Protein AF-A0A958SDC4-F1 (afdb_monomer)

Nearest PDB structures (foldseek):
  2tbv-assembly1_C  TM=3.955E-01  e=7.594E+00  Tomato bushy stunt virus
  1fft-assembly2_G  TM=2.704E-01  e=8.067E+00  Escherichia coli
  5cay-assembly1_G  TM=2.371E-01  e=8.570E+00  Human immunodeficiency virus type 2 (ISOLATE ST)

Secondary structure (DSSP, 8-state):
----TTSSHHHHHHHHHHHHHHHHHHHH--B-S---SSS----B---EEEE-SS-EEEE-SSS--EEES-BSS-TTTTT-TT--GGGTS--SSEE-S--EEESSPPSSSB--EEPPTTEEEEE-TT-EEEEEE--

Structure (mmCIF, N/CA/C/O backbone):
data_AF-A0A958SDC4-F1
#
_entry.id   AF-A0A958SDC4-F1
#
loop_
_atom_site.group_PDB
_atom_site.id
_atom_site.type_symbol
_atom_site.label_atom_id
_atom_site.label_alt_id
_atom_site.label_comp_id
_atom_site.label_asym_id
_atom_site.label_entity_id
_atom_site.label_seq_id
_atom_site.pdbx_PDB_ins_code
_atom_site.Cartn_x
_atom_site.Cartn_y
_atom_site.Cartn_z
_atom_site.occupancy
_atom_site.B_iso_or_equiv
_atom_site.auth_seq_id
_atom_site.auth_comp_id
_atom_site.auth_asym_id
_atom_site.auth_atom_id
_atom_site.pdbx_PDB_model_num
ATOM 1 N N . LYS A 1 1 ? -4.886 -30.536 9.740 1.00 38.06 1 LYS A N 1
ATOM 2 C CA . LYS A 1 1 ? -3.651 -29.802 9.376 1.00 38.06 1 LYS A CA 1
ATOM 3 C C . LYS A 1 1 ? -4.041 -28.722 8.372 1.00 38.06 1 LYS A C 1
ATOM 5 O O . LYS A 1 1 ? -4.121 -29.057 7.210 1.00 38.06 1 LYS A O 1
ATOM 10 N N . ASN A 1 2 ? -4.411 -27.522 8.820 1.00 42.19 2 ASN A N 1
ATOM 11 C CA . ASN A 1 2 ? -4.687 -26.347 7.972 1.00 42.19 2 ASN A CA 1
ATOM 12 C C . ASN A 1 2 ? -4.707 -25.118 8.891 1.00 42.19 2 ASN A C 1
ATOM 14 O O . ASN A 1 2 ? -5.763 -24.599 9.224 1.00 42.19 2 ASN A O 1
ATOM 18 N N . PHE A 1 3 ? -3.536 -24.749 9.409 1.00 36.56 3 PHE A N 1
ATOM 19 C CA . PHE A 1 3 ? -3.386 -23.659 10.383 1.00 36.56 3 PHE A CA 1
ATOM 20 C C . PHE A 1 3 ? -2.399 -22.574 9.909 1.00 36.56 3 PHE A C 1
ATOM 22 O O . PHE A 1 3 ? -1.977 -21.758 10.716 1.00 36.56 3 PHE A O 1
ATOM 29 N N . LEU A 1 4 ? -2.023 -22.559 8.620 1.00 41.22 4 LEU A N 1
ATOM 30 C CA . LEU A 1 4 ? -0.975 -21.667 8.087 1.00 41.22 4 LEU A CA 1
ATOM 31 C C . LEU A 1 4 ? -1.433 -20.677 6.997 1.00 41.22 4 LEU A C 1
ATOM 33 O O . LEU A 1 4 ? -0.676 -19.786 6.651 1.00 41.22 4 LEU A O 1
ATOM 37 N N . ILE A 1 5 ? -2.679 -20.739 6.515 1.00 47.44 5 ILE A N 1
ATOM 38 C CA . ILE A 1 5 ? -3.124 -19.927 5.357 1.00 47.44 5 ILE A CA 1
ATOM 39 C C . ILE A 1 5 ? -3.324 -18.430 5.698 1.00 47.44 5 ILE A C 1
ATOM 41 O O . ILE A 1 5 ? -3.417 -17.595 4.806 1.00 47.44 5 ILE A O 1
ATOM 45 N N . LEU A 1 6 ? -3.358 -18.049 6.978 1.00 46.06 6 LEU A N 1
ATOM 46 C CA . LEU A 1 6 ? -3.732 -16.684 7.382 1.00 46.06 6 LEU A CA 1
ATOM 47 C C . LEU A 1 6 ? -2.569 -15.677 7.419 1.00 46.06 6 LEU A C 1
ATOM 49 O O . LEU A 1 6 ? -2.826 -14.482 7.434 1.00 46.06 6 LEU A O 1
ATOM 53 N N . TYR A 1 7 ? -1.311 -16.129 7.401 1.00 48.00 7 TYR A N 1
ATOM 54 C CA . TYR A 1 7 ? -0.135 -15.240 7.413 1.00 48.00 7 TYR A CA 1
ATOM 55 C C . TYR A 1 7 ? 0.522 -15.060 6.033 1.00 48.00 7 TYR A C 1
ATOM 57 O O . TYR A 1 7 ? 1.470 -14.293 5.906 1.00 48.00 7 TYR A O 1
ATOM 65 N N . GLU A 1 8 ? 0.033 -15.746 4.995 1.00 56.28 8 GLU A N 1
ATOM 66 C CA . GLU A 1 8 ? 0.765 -15.889 3.727 1.00 56.28 8 GLU A CA 1
ATOM 67 C C . GLU A 1 8 ? 0.236 -15.015 2.575 1.00 56.28 8 GLU A C 1
ATOM 69 O O . GLU A 1 8 ? 0.924 -14.867 1.571 1.00 56.28 8 GLU A O 1
ATOM 74 N N . ASN A 1 9 ? -0.946 -14.393 2.678 1.00 76.44 9 ASN A N 1
ATOM 75 C CA . ASN A 1 9 ? -1.578 -13.778 1.499 1.00 76.44 9 ASN A CA 1
ATOM 76 C C . ASN A 1 9 ? -0.868 -12.494 1.022 1.00 76.44 9 ASN A C 1
ATOM 78 O O . ASN A 1 9 ? -0.627 -12.343 -0.173 1.00 76.44 9 ASN A O 1
ATOM 82 N N . PHE A 1 10 ? -0.481 -11.587 1.931 1.00 86.06 10 PHE A N 1
ATOM 83 C CA . PHE A 1 10 ? 0.216 -10.355 1.534 1.00 86.06 10 PHE A CA 1
ATOM 84 C C . PHE A 1 10 ? 1.612 -10.635 0.966 1.00 86.06 10 PHE A C 1
ATOM 86 O O . PHE A 1 10 ? 1.909 -10.171 -0.127 1.00 86.06 10 PHE A O 1
ATOM 93 N N . GLU A 1 11 ? 2.448 -11.411 1.661 1.00 89.00 11 GLU A N 1
ATOM 94 C CA . GLU A 1 11 ? 3.824 -11.671 1.211 1.00 89.00 11 GLU A CA 1
ATOM 95 C C . GLU A 1 11 ? 3.868 -12.451 -0.106 1.00 89.00 11 GLU A C 1
ATOM 97 O O . GLU A 1 11 ? 4.644 -12.108 -0.996 1.00 89.00 11 GLU A O 1
ATOM 102 N N . VAL A 1 12 ? 3.000 -13.454 -0.282 1.00 89.81 12 VAL A N 1
ATOM 103 C CA . VAL A 1 12 ? 2.906 -14.185 -1.555 1.00 89.81 12 VAL A CA 1
ATOM 104 C C . VAL A 1 12 ? 2.455 -13.252 -2.676 1.00 89.81 12 VAL A C 1
ATOM 106 O O . VAL A 1 12 ? 3.075 -13.236 -3.738 1.00 89.81 12 VAL A O 1
ATOM 109 N N . LEU A 1 13 ? 1.412 -12.445 -2.446 1.00 90.69 13 LEU A N 1
ATOM 110 C CA . LEU A 1 13 ? 0.924 -11.495 -3.443 1.00 90.69 13 LEU A CA 1
ATOM 111 C C . LEU A 1 13 ? 1.991 -10.450 -3.793 1.00 90.69 13 LEU A C 1
ATOM 113 O O . LEU A 1 13 ? 2.205 -10.177 -4.970 1.00 90.69 13 LEU A O 1
ATOM 117 N N . LYS A 1 14 ? 2.687 -9.908 -2.788 1.00 93.56 14 LYS A N 1
ATOM 118 C CA . LYS A 1 14 ? 3.806 -8.977 -2.961 1.00 93.56 14 LYS A CA 1
ATOM 119 C C . LYS A 1 14 ? 4.883 -9.597 -3.844 1.00 93.56 14 LYS A C 1
ATOM 121 O O . LYS A 1 14 ? 5.276 -8.968 -4.813 1.00 93.56 14 LYS A O 1
ATOM 126 N N . ASN A 1 15 ? 5.317 -10.825 -3.556 1.00 94.31 15 ASN A N 1
ATOM 127 C CA . ASN A 1 15 ? 6.377 -11.485 -4.321 1.00 94.31 15 ASN A CA 1
ATOM 128 C C . ASN A 1 15 ? 5.986 -11.681 -5.792 1.00 94.31 15 ASN A C 1
ATOM 130 O O . ASN A 1 15 ? 6.755 -11.318 -6.675 1.00 94.31 15 ASN A O 1
ATOM 134 N N . VAL A 1 16 ? 4.767 -12.160 -6.060 1.00 94.56 16 VAL A N 1
ATOM 135 C CA . VAL A 1 16 ? 4.264 -12.330 -7.436 1.00 94.56 16 VAL A CA 1
ATOM 136 C C . VAL A 1 16 ? 4.181 -10.990 -8.172 1.00 94.56 16 VAL A C 1
ATOM 138 O O . VAL A 1 16 ? 4.523 -10.895 -9.352 1.00 94.56 16 VAL A O 1
ATOM 141 N N . ILE A 1 17 ? 3.737 -9.937 -7.482 1.00 96.12 17 ILE A N 1
ATOM 142 C CA . ILE A 1 17 ? 3.685 -8.587 -8.045 1.00 96.12 17 ILE A CA 1
ATOM 143 C C . ILE A 1 17 ? 5.095 -8.062 -8.329 1.00 96.12 17 ILE A C 1
ATOM 145 O O . ILE A 1 17 ? 5.320 -7.539 -9.414 1.00 96.12 17 ILE A O 1
ATOM 149 N N . THR A 1 18 ? 6.042 -8.220 -7.404 1.00 97.31 18 THR A N 1
ATOM 150 C CA . THR A 1 18 ? 7.444 -7.822 -7.588 1.00 97.31 18 THR A CA 1
ATOM 151 C C . THR A 1 18 ? 8.062 -8.519 -8.800 1.00 97.31 18 THR A C 1
ATOM 153 O O . THR A 1 18 ? 8.628 -7.847 -9.659 1.00 97.31 18 THR A O 1
ATOM 156 N N . GLU A 1 19 ? 7.891 -9.838 -8.927 1.00 97.50 19 GLU A N 1
ATOM 157 C CA . GLU A 1 19 ? 8.347 -10.602 -10.097 1.00 97.50 19 GLU A CA 1
ATOM 158 C C . GLU A 1 19 ? 7.738 -10.051 -11.395 1.00 97.50 19 GLU A C 1
ATOM 160 O O . GLU A 1 19 ? 8.458 -9.775 -12.354 1.00 97.50 19 GLU A O 1
ATOM 165 N N . SER A 1 20 ? 6.428 -9.789 -11.396 1.00 97.69 20 SER A N 1
ATOM 166 C CA . SER A 1 20 ? 5.723 -9.230 -12.557 1.00 97.69 20 SER A CA 1
ATOM 167 C C . SER A 1 20 ? 6.212 -7.823 -12.918 1.00 97.69 20 SER A C 1
ATOM 169 O O . SER A 1 20 ? 6.351 -7.498 -14.095 1.00 97.69 20 SER A O 1
ATOM 171 N N . ILE A 1 21 ? 6.490 -6.973 -11.924 1.00 97.69 21 ILE A N 1
ATOM 172 C CA . ILE A 1 21 ? 7.043 -5.632 -12.148 1.00 97.69 21 ILE A CA 1
ATOM 173 C C . ILE A 1 21 ? 8.431 -5.740 -12.782 1.00 97.69 21 ILE A C 1
ATOM 175 O O . ILE A 1 21 ? 8.691 -5.043 -13.758 1.00 97.69 21 ILE A O 1
ATOM 179 N N . HIS A 1 22 ? 9.299 -6.629 -12.291 1.00 97.50 22 HIS A N 1
ATOM 180 C CA . HIS A 1 22 ? 10.618 -6.846 -12.887 1.00 97.50 22 HIS A CA 1
ATOM 181 C C . HIS A 1 22 ? 10.528 -7.346 -14.333 1.00 97.50 22 HIS A C 1
ATOM 183 O O . HIS A 1 22 ? 11.273 -6.876 -15.192 1.00 97.50 22 HIS A O 1
ATOM 189 N N . GLU A 1 23 ? 9.597 -8.251 -14.641 1.00 98.25 23 GLU A N 1
ATOM 190 C CA . GLU A 1 23 ? 9.344 -8.677 -16.021 1.00 98.25 23 GLU A CA 1
ATOM 191 C C . GLU A 1 23 ? 8.886 -7.517 -16.911 1.00 98.25 23 GLU A C 1
ATOM 193 O O . GLU A 1 23 ? 9.385 -7.364 -18.026 1.00 98.25 23 GLU A O 1
ATOM 198 N N . ILE A 1 24 ? 7.984 -6.667 -16.415 1.00 97.69 24 ILE A N 1
ATOM 199 C CA . ILE A 1 24 ? 7.524 -5.482 -17.144 1.00 97.69 24 ILE A CA 1
ATOM 200 C C . ILE A 1 24 ? 8.685 -4.507 -17.374 1.00 97.69 24 ILE A C 1
ATOM 202 O O . ILE A 1 24 ? 8.880 -4.078 -18.510 1.00 97.69 24 ILE A O 1
ATOM 206 N N . ILE A 1 25 ? 9.485 -4.203 -16.346 1.00 96.31 25 ILE A N 1
ATOM 207 C CA . ILE A 1 25 ? 10.6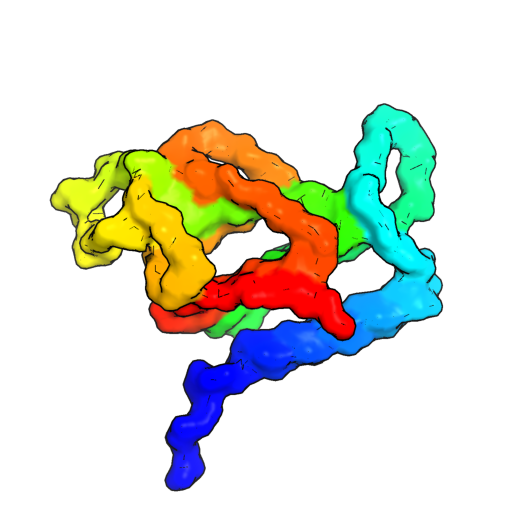68 -3.327 -16.438 1.00 96.31 25 ILE A CA 1
ATOM 208 C C . ILE A 1 25 ? 11.663 -3.862 -17.473 1.00 96.31 25 ILE A C 1
ATOM 210 O O . ILE A 1 25 ? 12.171 -3.099 -18.290 1.00 96.31 25 ILE A O 1
ATOM 214 N N . ASN A 1 26 ? 11.882 -5.177 -17.528 1.00 97.38 26 ASN A N 1
ATOM 215 C CA . ASN A 1 26 ? 12.744 -5.788 -18.544 1.00 97.38 26 ASN A CA 1
A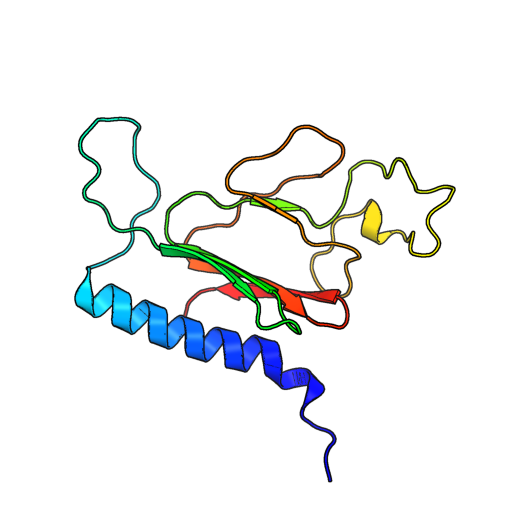TOM 216 C C . ASN A 1 26 ? 12.240 -5.572 -19.984 1.00 97.38 26 ASN A C 1
ATOM 218 O O . ASN A 1 26 ? 13.034 -5.628 -20.923 1.00 97.38 26 ASN A O 1
ATOM 222 N N . ILE A 1 27 ? 10.936 -5.345 -20.173 1.00 97.50 27 ILE A N 1
ATOM 223 C CA . ILE A 1 27 ? 10.320 -5.106 -21.485 1.00 97.50 27 ILE A CA 1
ATOM 224 C C . ILE A 1 27 ? 10.301 -3.613 -21.824 1.00 97.50 27 ILE A C 1
ATOM 226 O O . ILE A 1 27 ? 10.616 -3.244 -22.957 1.00 97.50 27 ILE A O 1
ATOM 230 N N . ILE A 1 28 ? 9.895 -2.764 -20.876 1.00 94.75 28 ILE A N 1
ATOM 231 C CA . ILE A 1 28 ? 9.617 -1.341 -21.135 1.00 94.75 28 ILE A CA 1
ATOM 232 C C . ILE A 1 28 ? 10.785 -0.416 -20.767 1.00 94.75 28 ILE A C 1
ATOM 234 O O . ILE A 1 28 ? 10.837 0.714 -21.247 1.00 94.75 28 ILE A O 1
ATOM 238 N N . GLY A 1 29 ? 11.741 -0.894 -19.970 1.00 94.19 29 GLY A N 1
ATOM 239 C CA . GLY A 1 29 ? 12.808 -0.103 -19.359 1.00 94.19 29 GLY A CA 1
ATOM 240 C C . GLY A 1 29 ? 12.484 0.324 -17.924 1.00 94.19 29 GLY A C 1
ATOM 241 O O . GLY A 1 29 ? 11.399 0.063 -17.404 1.00 94.19 29 GLY A O 1
ATOM 242 N N . GLU A 1 30 ? 13.449 0.987 -17.285 1.00 93.88 30 GLU A N 1
ATOM 243 C CA . GLU A 1 30 ? 13.339 1.469 -15.901 1.00 93.88 30 GLU A CA 1
ATOM 244 C C . GLU A 1 30 ? 12.153 2.419 -15.704 1.00 93.88 30 GLU A C 1
ATOM 246 O O . GLU A 1 30 ? 11.768 3.156 -16.618 1.00 93.88 30 GLU A O 1
ATOM 251 N N . LEU A 1 31 ? 11.593 2.396 -14.492 1.00 93.19 31 LEU A N 1
ATOM 252 C CA . LEU A 1 31 ? 10.567 3.342 -14.059 1.00 93.19 31 LEU A CA 1
ATOM 253 C C . LEU A 1 31 ? 11.220 4.650 -13.599 1.00 93.19 31 LEU A C 1
ATOM 255 O O . LEU A 1 31 ? 12.321 4.634 -13.048 1.00 93.19 31 LEU A O 1
ATOM 259 N N . SER A 1 32 ? 10.497 5.759 -13.728 1.00 91.06 32 SER A N 1
ATOM 260 C CA . SER A 1 32 ? 10.974 7.090 -13.328 1.00 91.06 32 SER A CA 1
ATOM 261 C C . SER A 1 32 ? 10.033 7.759 -12.331 1.00 91.06 32 SER A C 1
ATOM 263 O O . SER A 1 32 ? 8.845 7.453 -12.280 1.00 91.06 32 SER A O 1
ATOM 265 N N . GLU A 1 33 ? 10.547 8.688 -11.522 1.00 86.00 33 GLU A N 1
ATOM 266 C CA . GLU A 1 33 ? 9.736 9.424 -10.545 1.00 86.00 33 GLU A CA 1
ATOM 267 C C . GLU A 1 33 ? 9.160 10.702 -11.162 1.00 86.00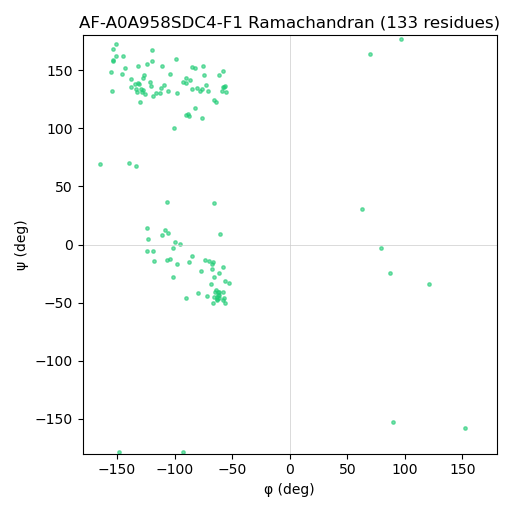 33 GLU A C 1
ATOM 269 O O . GLU A 1 33 ? 9.882 11.665 -11.423 1.00 86.00 33 GLU A O 1
ATOM 274 N N . GLY A 1 34 ? 7.840 10.721 -11.352 1.00 73.31 34 GLY A N 1
ATOM 275 C CA . GLY A 1 34 ? 7.099 11.883 -11.825 1.00 73.31 34 GLY A CA 1
ATOM 276 C C . GLY A 1 34 ? 7.361 12.253 -13.285 1.00 73.31 34 GLY A C 1
ATOM 277 O O . GLY A 1 34 ? 8.329 11.827 -13.914 1.00 73.31 34 GLY A O 1
ATOM 278 N N . CYS A 1 35 ? 6.465 13.075 -13.828 1.00 64.69 35 CYS A N 1
ATOM 279 C CA . CYS A 1 35 ? 6.680 13.767 -15.088 1.00 64.69 35 CYS A CA 1
ATOM 280 C C . CYS A 1 35 ? 6.479 15.266 -14.882 1.00 64.69 35 CYS A C 1
ATOM 282 O O . CYS A 1 35 ? 5.440 15.644 -14.334 1.00 64.69 35 CYS A O 1
ATOM 284 N N . PRO A 1 36 ? 7.405 16.141 -15.304 1.00 58.22 36 PRO A N 1
ATOM 285 C CA . PRO A 1 36 ? 7.073 17.553 -15.423 1.00 58.22 36 PRO A CA 1
ATOM 286 C C . PRO A 1 36 ? 5.932 17.719 -16.447 1.00 58.22 36 PRO A C 1
ATOM 288 O O . PRO A 1 36 ? 5.879 16.973 -17.420 1.00 58.22 36 PRO A O 1
ATOM 291 N N . GLU A 1 37 ? 5.026 18.684 -16.241 1.00 58.22 37 GLU A N 1
ATOM 292 C CA . GLU A 1 37 ? 3.875 19.004 -17.122 1.00 58.22 37 GLU A CA 1
ATOM 293 C C . GLU A 1 37 ? 4.289 19.550 -18.513 1.00 58.22 37 GLU A C 1
ATOM 295 O O . GLU A 1 37 ? 3.668 20.454 -19.067 1.00 58.22 37 GLU A O 1
ATOM 300 N N . ILE A 1 38 ? 5.388 19.058 -19.076 1.00 58.66 38 ILE A N 1
ATOM 301 C CA . ILE A 1 38 ? 5.940 19.472 -20.359 1.00 58.66 38 ILE A CA 1
ATOM 302 C C . ILE A 1 38 ? 5.622 18.354 -21.357 1.00 58.66 38 ILE A C 1
ATOM 304 O O . ILE A 1 38 ? 5.818 17.178 -21.063 1.00 58.66 38 ILE A O 1
ATOM 308 N N . GLU A 1 39 ? 5.107 18.734 -22.526 1.00 56.25 39 GLU A N 1
ATOM 309 C CA . GLU A 1 39 ? 4.310 17.928 -23.473 1.00 56.25 39 GLU A CA 1
ATOM 310 C C . GLU A 1 39 ? 4.960 16.662 -24.084 1.00 56.25 39 GLU A C 1
ATOM 312 O O . GLU A 1 39 ? 4.364 16.031 -24.952 1.00 56.25 39 GLU A O 1
ATOM 317 N N . GLU A 1 40 ? 6.127 16.210 -23.623 1.00 59.62 40 GLU A N 1
ATOM 318 C CA . GLU A 1 40 ? 6.758 14.972 -24.098 1.00 59.62 40 GLU A CA 1
ATOM 319 C C . GLU A 1 40 ? 7.268 14.102 -22.948 1.00 59.62 40 GLU A C 1
ATOM 321 O O . GLU A 1 40 ? 8.468 13.881 -22.779 1.00 59.62 40 GLU A O 1
ATOM 326 N N . CYS A 1 41 ? 6.341 13.557 -22.165 1.00 64.44 41 CYS A N 1
ATOM 327 C CA . CYS A 1 41 ? 6.687 12.513 -21.216 1.00 64.44 41 CYS A CA 1
ATOM 328 C C . CYS A 1 41 ? 6.898 11.172 -21.926 1.00 64.44 41 CYS A C 1
ATOM 330 O O . CYS A 1 41 ? 5.938 10.567 -22.403 1.00 64.44 41 CYS A O 1
ATOM 332 N N . ARG A 1 42 ? 8.149 10.706 -22.009 1.00 76.25 42 ARG A N 1
ATOM 333 C CA . ARG A 1 42 ? 8.508 9.381 -22.564 1.00 76.25 42 ARG A CA 1
ATOM 334 C C . ARG A 1 42 ? 9.026 8.402 -21.512 1.00 76.25 42 ARG A C 1
ATOM 336 O O . ARG A 1 42 ? 9.543 7.347 -21.858 1.00 76.25 42 ARG A O 1
ATOM 343 N N . GLU A 1 43 ? 8.927 8.792 -20.254 1.00 88.06 43 GLU A N 1
ATOM 344 C CA . GLU A 1 43 ? 9.333 7.997 -19.106 1.00 88.06 43 GLU A CA 1
ATOM 345 C C . GLU A 1 43 ? 8.313 6.883 -18.826 1.00 88.06 43 GLU A C 1
ATOM 347 O O . GLU A 1 43 ? 7.126 7.015 -19.143 1.00 88.06 43 GLU A O 1
ATOM 352 N N . ASN A 1 44 ? 8.767 5.792 -18.208 1.00 92.50 44 ASN A N 1
ATOM 353 C CA . ASN A 1 44 ? 7.891 4.690 -17.825 1.00 92.50 44 ASN A CA 1
ATOM 354 C C . ASN A 1 44 ? 7.378 4.863 -16.398 1.00 92.50 44 ASN A C 1
ATOM 356 O O . ASN A 1 44 ? 8.128 5.204 -15.482 1.00 92.50 44 ASN A O 1
ATOM 360 N N . TYR A 1 45 ? 6.106 4.529 -16.203 1.00 92.88 45 TYR A N 1
ATOM 361 C CA . TYR A 1 45 ? 5.461 4.552 -14.899 1.00 92.88 45 TYR A CA 1
ATOM 362 C C . TYR A 1 45 ? 4.586 3.322 -14.721 1.00 92.88 45 TYR A C 1
ATOM 364 O O . TYR A 1 45 ? 3.893 2.898 -15.647 1.00 92.88 45 TYR A O 1
ATOM 372 N N . LEU A 1 46 ? 4.568 2.792 -13.503 1.00 95.62 46 LEU A N 1
ATOM 373 C CA . LEU A 1 46 ? 3.720 1.666 -13.136 1.00 95.62 46 LEU A CA 1
ATOM 374 C C . LEU A 1 46 ? 3.138 1.870 -11.738 1.00 95.62 46 LEU A C 1
ATOM 376 O O . LEU A 1 46 ? 3.510 1.199 -10.787 1.00 95.62 46 LEU A O 1
ATOM 380 N N . THR A 1 47 ? 2.216 2.817 -11.599 1.00 96.44 47 THR A N 1
ATOM 381 C CA . THR A 1 47 ? 1.446 3.005 -10.361 1.00 96.44 47 THR A CA 1
ATOM 382 C C . THR A 1 47 ? 0.096 2.323 -10.494 1.00 96.44 47 THR A C 1
ATOM 384 O O . THR A 1 47 ? -0.614 2.539 -11.475 1.00 96.44 47 THR A O 1
ATOM 387 N N . PHE A 1 48 ? -0.286 1.513 -9.509 1.00 97.50 48 PHE A N 1
ATOM 388 C CA . PHE A 1 48 ? -1.563 0.806 -9.547 1.00 97.50 48 PHE A CA 1
ATOM 389 C C . PHE A 1 48 ? -2.131 0.522 -8.159 1.00 97.50 48 PHE A C 1
ATOM 391 O O . PHE A 1 48 ? -1.432 0.522 -7.144 1.00 97.50 48 PHE A O 1
ATOM 398 N N . ILE A 1 49 ? -3.430 0.229 -8.154 1.00 97.69 49 ILE A N 1
ATOM 399 C CA . ILE A 1 49 ? -4.153 -0.367 -7.035 1.00 97.69 49 ILE A CA 1
ATOM 400 C C . ILE A 1 49 ? -4.696 -1.704 -7.535 1.00 97.69 49 ILE A C 1
ATOM 402 O O . ILE A 1 49 ? -5.350 -1.757 -8.577 1.00 97.69 49 ILE A O 1
ATOM 406 N N . LEU A 1 50 ? -4.429 -2.780 -6.801 1.00 96.00 50 LEU A N 1
ATOM 407 C CA . LEU A 1 50 ? -4.871 -4.131 -7.129 1.00 96.00 50 LEU A CA 1
ATOM 408 C C . LEU A 1 50 ? -5.602 -4.743 -5.935 1.00 96.00 50 LEU A C 1
ATOM 410 O O . LEU A 1 50 ? -5.256 -4.506 -4.778 1.00 96.00 50 LEU A O 1
ATOM 414 N N . THR A 1 51 ? -6.615 -5.559 -6.207 1.00 93.81 51 THR A N 1
ATOM 415 C CA . THR A 1 51 ? -7.279 -6.352 -5.175 1.00 93.81 51 THR A CA 1
ATOM 416 C C . THR A 1 51 ? -7.733 -7.700 -5.715 1.00 93.81 51 THR A C 1
ATOM 418 O O . THR A 1 51 ? -8.127 -7.816 -6.873 1.00 93.81 51 THR A O 1
ATOM 421 N N . ASN A 1 52 ? -7.696 -8.717 -4.856 1.00 90.12 52 ASN A N 1
ATOM 422 C CA . ASN A 1 52 ? -8.280 -10.038 -5.099 1.00 90.12 52 ASN A CA 1
ATOM 423 C C . ASN A 1 52 ? -9.543 -10.285 -4.245 1.00 90.12 52 ASN A C 1
ATOM 425 O O . ASN A 1 52 ? -9.996 -11.420 -4.124 1.00 90.12 52 ASN A O 1
ATOM 429 N N . GLY A 1 53 ? -10.091 -9.239 -3.619 1.00 90.94 53 GLY A N 1
ATOM 430 C CA . GLY A 1 53 ? -11.248 -9.308 -2.724 1.00 90.94 53 GLY A CA 1
ATOM 431 C C . GLY A 1 53 ? -10.918 -9.616 -1.258 1.00 90.94 53 GLY A C 1
ATOM 432 O O . GLY A 1 53 ? -11.687 -9.211 -0.393 1.00 90.94 53 GLY A O 1
ATOM 433 N N . SER A 1 54 ? -9.786 -10.267 -0.960 1.00 91.81 54 SER A N 1
ATOM 434 C CA . SER A 1 54 ? -9.299 -10.469 0.420 1.00 91.81 54 SER A CA 1
ATOM 435 C C . SER A 1 54 ? -8.182 -9.503 0.810 1.00 91.81 54 SER A C 1
ATOM 437 O O . SER A 1 54 ? -8.020 -9.188 1.978 1.00 91.81 54 SER A O 1
ATOM 439 N N . THR A 1 55 ? -7.406 -9.036 -0.163 1.00 93.44 55 THR A N 1
ATOM 440 C CA . THR A 1 55 ? -6.290 -8.111 0.032 1.00 93.44 55 THR A CA 1
ATOM 441 C C . THR A 1 55 ? -6.425 -6.981 -0.976 1.00 93.44 55 THR A C 1
ATOM 443 O O . THR A 1 55 ? -6.738 -7.219 -2.146 1.00 93.44 55 THR A O 1
ATOM 446 N N . MET A 1 56 ? -6.183 -5.748 -0.542 1.00 95.88 56 MET A N 1
ATOM 447 C CA . MET A 1 56 ? -6.011 -4.592 -1.422 1.00 95.88 56 MET A CA 1
ATOM 448 C C . MET A 1 56 ? -4.590 -4.069 -1.257 1.00 95.88 56 MET A C 1
ATOM 450 O O . MET A 1 56 ? -4.157 -3.859 -0.128 1.00 95.88 56 MET A O 1
ATOM 454 N N . ILE A 1 57 ? -3.883 -3.852 -2.364 1.00 96.88 57 ILE A N 1
ATOM 455 C CA . ILE A 1 57 ? -2.508 -3.354 -2.397 1.00 96.88 57 ILE A CA 1
ATOM 456 C C . ILE A 1 57 ? -2.402 -2.160 -3.348 1.00 96.88 57 ILE A C 1
ATOM 458 O O . ILE A 1 57 ? -2.930 -2.187 -4.457 1.00 96.88 57 ILE A O 1
ATOM 462 N N . GLY A 1 58 ? -1.728 -1.106 -2.904 1.00 97.75 58 GLY A N 1
ATOM 463 C CA . GLY A 1 58 ? -1.295 0.020 -3.718 1.00 97.75 58 GLY A CA 1
ATOM 464 C C . GLY A 1 58 ? 0.218 -0.016 -3.897 1.00 97.75 58 GLY A C 1
ATOM 465 O O . GLY A 1 58 ? 0.944 -0.268 -2.934 1.00 97.75 58 GLY A O 1
ATOM 466 N N . TYR A 1 59 ? 0.679 0.256 -5.113 1.00 98.00 59 TYR A N 1
ATOM 467 C CA . TYR A 1 59 ? 2.091 0.371 -5.462 1.00 98.00 59 TYR A CA 1
ATOM 468 C C . TYR A 1 59 ? 2.343 1.697 -6.172 1.00 98.00 59 TYR A C 1
ATOM 470 O O . TYR A 1 59 ? 1.611 2.056 -7.097 1.00 98.00 59 TYR A O 1
ATOM 478 N N . HIS A 1 60 ? 3.382 2.414 -5.748 1.00 97.12 60 HIS A N 1
ATOM 479 C CA . HIS A 1 60 ? 3.825 3.638 -6.405 1.00 97.12 60 HIS A CA 1
ATOM 480 C C . HIS A 1 60 ? 5.042 3.343 -7.292 1.00 97.12 60 HIS A C 1
ATOM 482 O O . HIS A 1 60 ? 6.165 3.291 -6.803 1.00 97.12 60 HIS A O 1
ATOM 488 N N . GLY A 1 61 ? 4.834 3.201 -8.601 1.00 95.56 61 GLY A N 1
ATOM 489 C CA . GLY A 1 61 ? 5.897 3.001 -9.594 1.00 95.56 61 GLY A CA 1
ATOM 490 C C . GLY A 1 61 ? 6.154 4.233 -10.456 1.00 95.56 61 GLY A C 1
ATOM 491 O O . GLY A 1 61 ? 6.368 4.092 -11.656 1.00 95.56 61 GLY A O 1
ATOM 492 N N . GLY A 1 62 ? 6.062 5.430 -9.870 1.00 92.81 62 GLY A N 1
ATOM 493 C CA . GLY A 1 62 ? 6.485 6.687 -10.486 1.00 92.81 62 GLY A CA 1
ATOM 494 C C . GLY A 1 62 ? 5.413 7.771 -10.646 1.00 92.81 62 GLY A C 1
ATOM 495 O O . GLY A 1 62 ? 5.725 8.949 -10.480 1.00 92.81 62 GLY A O 1
ATOM 496 N N . GLN A 1 63 ? 4.146 7.417 -10.902 1.00 92.00 63 GLN A N 1
ATOM 497 C CA . GLN A 1 63 ? 3.038 8.380 -10.793 1.00 92.00 63 GLN A CA 1
ATOM 498 C C . GLN A 1 63 ? 2.540 8.457 -9.354 1.00 92.00 63 GLN A C 1
ATOM 500 O O . GLN A 1 63 ? 2.296 7.425 -8.729 1.00 92.00 63 GLN A O 1
ATOM 505 N N . GLN A 1 64 ? 2.345 9.673 -8.853 1.00 93.81 64 GLN A N 1
ATOM 506 C CA . GLN A 1 64 ? 2.069 9.907 -7.444 1.00 93.81 64 GLN A CA 1
ATOM 507 C C . GLN A 1 64 ? 0.849 9.119 -6.940 1.00 93.81 64 GLN A C 1
ATOM 509 O O . GLN A 1 64 ? -0.231 9.148 -7.529 1.00 93.81 64 GLN A O 1
ATOM 514 N N . LEU A 1 65 ? 1.030 8.440 -5.806 1.00 96.44 65 LEU A N 1
ATOM 515 C CA . LEU A 1 65 ? -0.035 7.760 -5.075 1.00 96.44 65 LEU A CA 1
ATOM 516 C C . LEU A 1 65 ? -0.012 8.207 -3.613 1.00 96.44 65 LEU A C 1
ATOM 518 O O . LEU A 1 65 ? 1.039 8.236 -2.970 1.00 96.44 65 LEU A O 1
ATOM 522 N N . TYR A 1 66 ? -1.173 8.576 -3.095 1.00 97.62 66 TYR A N 1
ATOM 523 C CA . TYR A 1 66 ? -1.397 8.953 -1.709 1.00 97.62 66 TYR A CA 1
ATOM 524 C C . TYR A 1 66 ? -2.245 7.901 -1.015 1.00 97.62 66 TYR A C 1
ATOM 526 O O . TYR A 1 66 ? -3.069 7.229 -1.638 1.00 97.62 66 TYR A O 1
ATOM 534 N N . TYR A 1 67 ? -2.074 7.805 0.297 1.00 97.69 67 TYR A N 1
ATOM 535 C CA . TYR A 1 67 ? -2.892 6.969 1.151 1.00 97.69 67 TYR A CA 1
ATOM 536 C C . TYR A 1 67 ? -3.379 7.723 2.383 1.00 97.69 67 TYR A C 1
ATOM 538 O O . TYR A 1 67 ? -2.731 8.656 2.862 1.00 97.69 67 TYR A O 1
ATOM 546 N N . SER A 1 68 ? -4.507 7.276 2.920 1.00 97.38 68 SER A N 1
ATOM 547 C CA . SER A 1 68 ? -5.019 7.689 4.219 1.00 97.38 68 SER A CA 1
ATOM 548 C C . SER A 1 68 ? -5.560 6.479 4.971 1.00 97.38 68 SER A C 1
ATOM 550 O O . SER A 1 68 ? -6.227 5.623 4.390 1.00 97.38 68 SER A O 1
ATOM 552 N N . ILE A 1 69 ? -5.222 6.389 6.255 1.00 97.00 69 ILE A N 1
ATOM 553 C CA . ILE A 1 69 ? -5.606 5.276 7.147 1.00 97.00 69 ILE A CA 1
ATOM 554 C C . ILE A 1 69 ? -6.357 5.753 8.392 1.00 97.00 69 ILE A C 1
ATOM 556 O O . ILE A 1 69 ? -6.791 4.946 9.212 1.00 97.00 69 ILE A O 1
ATOM 560 N N . HIS A 1 70 ? -6.444 7.071 8.554 1.00 96.19 70 HIS A N 1
ATOM 561 C CA . HIS A 1 70 ? -7.153 7.729 9.632 1.00 96.19 70 HIS A CA 1
ATOM 562 C C . HIS A 1 70 ? -7.596 9.116 9.165 1.00 96.19 70 HIS A C 1
ATOM 564 O O . HIS A 1 70 ? -7.041 9.708 8.235 1.00 96.19 70 HIS A O 1
ATOM 570 N N . LYS A 1 71 ? -8.598 9.637 9.855 1.00 95.94 71 LYS A N 1
ATOM 571 C CA . LYS A 1 71 ? -9.077 11.006 9.718 1.00 95.94 71 LYS A CA 1
ATOM 572 C C . LYS A 1 71 ? -8.483 11.865 10.828 1.00 95.94 71 LYS A C 1
ATOM 574 O O . LYS A 1 71 ? -8.112 11.341 11.867 1.00 95.94 71 LYS A O 1
ATOM 579 N N . SER A 1 72 ? -8.446 13.179 10.669 1.00 94.44 72 SER A N 1
ATOM 580 C CA . SER A 1 72 ? -8.156 14.089 11.787 1.00 94.44 72 SER A CA 1
ATOM 581 C C . SER A 1 72 ? -9.288 14.101 12.812 1.00 94.44 72 SER A C 1
ATOM 583 O O . SER A 1 72 ? -9.055 14.236 14.011 1.00 94.44 72 SER A O 1
ATOM 585 N N . LYS A 1 73 ? -10.526 13.957 12.335 1.00 94.25 73 LYS A N 1
ATOM 586 C CA . LYS A 1 73 ? -11.729 13.810 13.149 1.00 94.25 73 LYS A CA 1
ATOM 587 C C . LYS A 1 73 ? -12.783 13.060 12.351 1.00 94.25 73 LYS A C 1
ATOM 589 O O . LYS A 1 73 ? -13.032 13.402 11.206 1.00 94.25 73 LYS A O 1
ATOM 594 N N . CYS A 1 74 ? -13.411 12.055 12.940 1.00 92.06 74 CYS A N 1
ATOM 595 C CA . CYS A 1 74 ? -14.458 11.273 12.310 1.00 92.06 74 CYS A CA 1
ATOM 596 C C . CYS A 1 74 ? -15.822 11.929 12.556 1.00 92.06 74 CYS A C 1
ATOM 598 O O . CYS A 1 74 ? -16.339 11.910 13.681 1.00 92.06 74 CYS A O 1
ATOM 600 N N . GLY A 1 75 ? -16.440 12.452 11.493 1.00 89.50 75 GLY A N 1
ATOM 601 C CA . GLY A 1 75 ? -17.792 13.022 11.547 1.00 89.50 75 GLY A CA 1
ATOM 602 C C . GLY A 1 75 ? -18.883 12.051 12.030 1.00 89.50 75 GLY A C 1
ATOM 603 O O . GLY A 1 75 ? -19.924 12.485 12.516 1.00 89.50 75 GLY A O 1
ATOM 604 N N . GLU A 1 76 ? -18.628 10.741 11.968 1.00 90.44 76 GLU A N 1
ATOM 605 C CA . GLU A 1 76 ? -19.564 9.672 12.352 1.00 90.44 76 GLU A CA 1
ATOM 606 C C . GLU A 1 76 ? -19.199 8.994 13.684 1.00 90.44 76 GLU A C 1
ATOM 608 O O . GLU A 1 76 ? -19.775 7.968 14.044 1.00 90.44 76 GLU A O 1
ATOM 613 N N . SER A 1 77 ? -18.241 9.543 14.437 1.00 90.81 77 SER A N 1
ATOM 614 C CA . SER A 1 77 ? -17.743 8.952 15.693 1.00 90.81 77 SER A CA 1
ATOM 615 C C . SER A 1 77 ? -18.843 8.619 16.711 1.00 90.81 77 SER A C 1
ATOM 617 O O . SER A 1 77 ? -18.738 7.623 17.420 1.00 90.81 77 SER A O 1
ATOM 619 N N . ALA A 1 78 ? -19.921 9.408 16.762 1.00 92.19 78 ALA A N 1
ATOM 620 C CA . ALA A 1 78 ? -21.030 9.200 17.694 1.00 92.19 78 ALA A CA 1
ATOM 621 C C . ALA A 1 78 ? -21.997 8.068 17.294 1.00 92.19 78 ALA A C 1
ATOM 623 O O . ALA A 1 78 ? -22.713 7.550 18.148 1.00 92.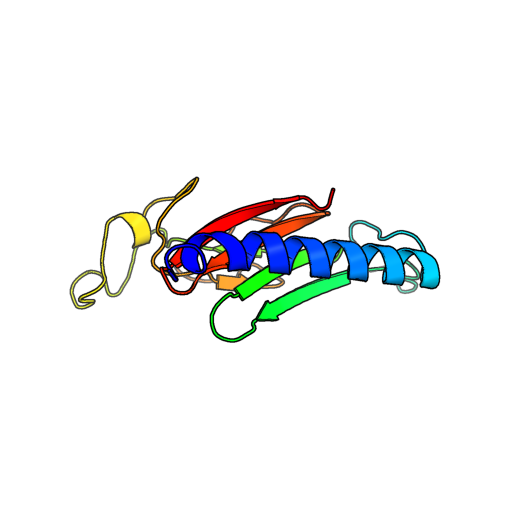19 78 ALA A O 1
ATOM 624 N N . SER A 1 79 ? -22.056 7.706 16.011 1.00 94.31 79 SER A N 1
ATOM 625 C CA . SER A 1 79 ? -23.042 6.763 15.462 1.00 94.31 79 SER A CA 1
ATOM 626 C C . SER A 1 79 ? -22.421 5.502 14.862 1.00 94.31 79 SER A C 1
ATOM 628 O O . SER A 1 79 ? -23.136 4.531 14.617 1.00 94.31 79 SER A O 1
ATOM 630 N N . CYS A 1 80 ? -21.109 5.491 14.622 1.00 93.75 80 CYS A N 1
ATOM 631 C CA . CYS A 1 80 ? -20.421 4.376 13.991 1.00 93.75 80 CYS A CA 1
ATOM 632 C C . CYS A 1 80 ? -20.096 3.263 15.010 1.00 93.75 80 CYS A C 1
ATOM 634 O O . CYS A 1 80 ? -19.285 3.478 15.913 1.00 93.75 80 CYS A O 1
ATOM 636 N N . PRO A 1 81 ? -20.643 2.040 14.853 1.00 93.31 81 PRO A N 1
ATOM 637 C CA . PRO A 1 81 ? -20.375 0.924 15.769 1.00 93.31 81 PRO A CA 1
ATOM 638 C C . PRO A 1 81 ? -18.945 0.372 15.654 1.00 93.31 81 PRO A C 1
ATOM 640 O O . PRO A 1 81 ? -18.506 -0.380 16.519 1.00 93.31 81 PRO A O 1
ATOM 643 N N . PHE A 1 82 ? -18.222 0.739 1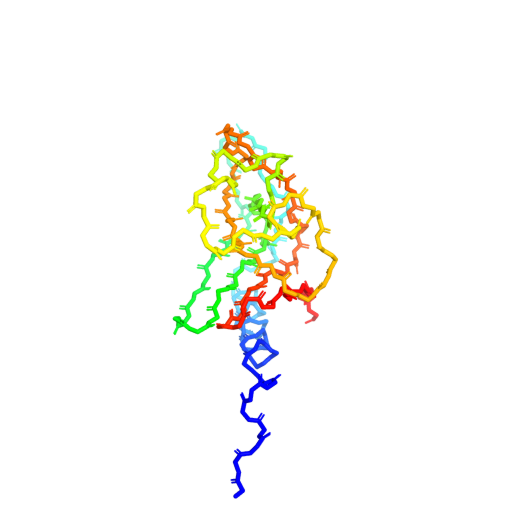4.593 1.00 91.44 82 PHE A N 1
ATOM 644 C CA . PHE A 1 82 ? -16.831 0.346 14.355 1.00 91.44 82 PHE A CA 1
ATOM 645 C C . PHE A 1 82 ? -15.835 1.439 14.743 1.00 91.44 82 PHE A C 1
ATOM 647 O O . PHE A 1 82 ? -14.631 1.270 14.540 1.00 91.44 82 PHE A O 1
ATOM 654 N N . TYR A 1 83 ? -16.314 2.570 15.274 1.00 94.56 83 TYR A N 1
ATOM 655 C CA . TYR A 1 83 ? -15.442 3.649 15.703 1.00 94.56 83 TYR A CA 1
ATOM 656 C C . TYR A 1 83 ? -14.456 3.153 16.765 1.00 94.56 83 TYR A C 1
ATOM 658 O O . TYR A 1 83 ? -14.823 2.492 17.735 1.00 94.56 83 TYR A O 1
ATOM 666 N N . SER A 1 84 ? -13.185 3.486 16.574 1.00 93.94 84 SER A N 1
ATOM 667 C CA . SER A 1 84 ? -12.126 3.217 17.538 1.00 93.94 84 SER A CA 1
ATOM 668 C C . SER A 1 84 ? -11.037 4.276 17.410 1.00 93.94 84 SER A C 1
ATOM 670 O O . SER A 1 84 ? -11.062 5.089 16.483 1.00 93.94 84 SER A O 1
ATOM 672 N N . SER A 1 85 ? -10.061 4.267 18.319 1.00 93.38 85 SER A N 1
ATOM 673 C CA . SER A 1 85 ? -8.965 5.240 18.297 1.00 93.38 85 SER A CA 1
ATOM 674 C C . SER A 1 85 ? -8.205 5.248 16.968 1.00 93.38 85 SER A C 1
ATOM 676 O O . SER A 1 85 ? -7.770 6.314 16.542 1.00 93.38 85 SER A O 1
ATOM 678 N N . VAL A 1 86 ? -8.103 4.117 16.261 1.00 96.06 86 VAL A N 1
ATOM 679 C CA . VAL A 1 86 ? -7.385 4.050 14.974 1.00 96.06 86 VAL A CA 1
ATOM 680 C C . VAL A 1 86 ? -8.084 4.836 13.859 1.00 96.06 86 VAL A C 1
ATOM 682 O O . VAL A 1 86 ? -7.456 5.147 12.856 1.00 96.06 86 VAL A O 1
ATOM 685 N N . CYS A 1 87 ? -9.366 5.196 14.021 1.00 94.88 87 CYS A N 1
ATOM 686 C CA . CYS A 1 87 ? -10.068 6.064 13.072 1.00 94.88 87 CYS A CA 1
ATOM 687 C C . CYS A 1 87 ? -9.499 7.483 13.039 1.00 94.88 87 CYS A C 1
ATOM 689 O O . CYS A 1 87 ? -9.643 8.151 12.018 1.00 94.88 87 CYS A O 1
ATOM 691 N N . GLU A 1 88 ? -8.913 7.941 14.147 1.00 96.38 88 GLU A N 1
ATOM 692 C CA . GLU A 1 88 ? -8.457 9.323 14.335 1.00 96.38 88 GLU A CA 1
ATOM 693 C C . GLU A 1 88 ? -6.965 9.429 14.687 1.00 96.38 88 GLU A C 1
ATOM 695 O O . GLU A 1 88 ? -6.461 10.506 14.985 1.00 96.38 88 GLU A O 1
ATOM 700 N N . ASN A 1 89 ? -6.241 8.307 14.680 1.00 94.50 89 ASN A N 1
ATOM 701 C CA . ASN A 1 89 ? -4.834 8.254 15.061 1.00 94.50 89 ASN A CA 1
ATOM 702 C C . ASN A 1 89 ? -4.030 7.442 14.047 1.00 94.50 89 ASN A C 1
ATOM 704 O O . ASN A 1 89 ? -4.406 6.322 13.696 1.00 94.50 89 ASN A O 1
ATOM 708 N N . GLU A 1 90 ? -2.878 7.977 13.645 1.00 92.50 90 GLU A N 1
ATOM 709 C CA . GLU A 1 90 ? -1.943 7.302 12.747 1.00 92.50 90 GLU A CA 1
ATOM 710 C C . GLU A 1 90 ? -1.489 5.949 13.314 1.00 92.50 90 GLU A C 1
ATOM 712 O O . GLU A 1 90 ? -1.151 5.828 14.492 1.00 92.50 90 GLU A O 1
ATOM 717 N N . GLN A 1 91 ? -1.469 4.927 12.456 1.00 91.00 91 GLN A N 1
ATOM 718 C CA . GLN A 1 91 ? -0.950 3.600 12.778 1.00 91.00 91 GLN A CA 1
ATOM 719 C C . GLN A 1 91 ? 0.320 3.334 11.972 1.00 91.00 91 GLN A C 1
ATOM 721 O O . GLN A 1 91 ? 0.361 3.509 10.750 1.00 91.00 91 GLN A O 1
ATOM 726 N N . ILE A 1 92 ? 1.364 2.884 12.666 1.00 85.00 92 ILE A N 1
ATOM 727 C CA . ILE A 1 92 ? 2.614 2.452 12.027 1.00 85.00 92 ILE A CA 1
ATOM 728 C C . ILE A 1 92 ? 2.443 1.033 11.470 1.00 85.00 92 ILE A C 1
ATOM 730 O O . ILE A 1 92 ? 2.875 0.755 10.353 1.00 85.00 92 ILE A O 1
ATOM 734 N N . SER A 1 93 ? 1.788 0.162 12.238 1.00 88.50 93 SER A N 1
ATOM 735 C CA . SER A 1 93 ? 1.499 -1.234 11.908 1.00 88.50 93 SER A CA 1
ATOM 736 C C . SER A 1 93 ? 0.248 -1.714 12.653 1.00 88.50 93 SER A C 1
ATOM 738 O O . SER A 1 93 ? -0.226 -1.052 13.577 1.00 88.50 93 SER A O 1
ATOM 740 N N . GLY A 1 94 ? -0.277 -2.880 12.267 1.00 92.06 94 GLY A N 1
ATOM 741 C CA . GLY A 1 94 ? -1.430 -3.500 12.923 1.00 92.06 94 GLY A CA 1
ATOM 742 C C . GLY A 1 94 ? -2.766 -3.071 12.321 1.00 92.06 94 GLY A C 1
ATOM 743 O O . GLY A 1 94 ? -2.850 -2.769 11.133 1.00 92.06 94 GLY A O 1
ATOM 744 N N . LYS A 1 95 ? -3.833 -3.093 13.122 1.00 95.25 95 LYS A N 1
ATOM 745 C CA . LYS A 1 95 ? -5.187 -2.843 12.621 1.00 95.25 95 LYS A CA 1
ATOM 746 C C . LYS A 1 95 ? -5.438 -1.380 12.268 1.00 95.25 95 LYS A C 1
ATOM 748 O O . LYS A 1 95 ? -5.169 -0.482 13.060 1.00 95.25 95 LYS A O 1
ATOM 753 N N . VAL A 1 96 ? -6.092 -1.182 11.133 1.00 96.19 96 VAL A N 1
ATOM 754 C CA . VAL A 1 96 ? -6.738 0.069 10.728 1.00 96.19 96 VAL A CA 1
ATOM 755 C C . VAL A 1 96 ? -8.233 -0.176 10.518 1.00 96.19 96 VAL A C 1
ATOM 757 O O . VAL A 1 96 ? -8.687 -1.315 10.474 1.00 96.19 96 VAL A O 1
ATOM 760 N N . ASN A 1 97 ? -9.018 0.892 10.396 1.00 95.00 97 ASN A N 1
ATOM 761 C CA . ASN A 1 97 ? -10.452 0.791 10.095 1.00 95.00 97 ASN A CA 1
ATOM 762 C C . ASN A 1 97 ? -10.788 1.194 8.654 1.00 95.00 97 ASN A C 1
ATOM 764 O O . ASN A 1 97 ? -11.884 0.909 8.179 1.00 95.00 97 ASN A O 1
ATOM 768 N N . HIS A 1 98 ? -9.855 1.834 7.950 1.00 93.62 98 HIS A N 1
ATOM 769 C CA . HIS A 1 98 ? -9.945 2.077 6.518 1.00 93.62 98 HIS A CA 1
ATOM 770 C C . HIS A 1 98 ? -8.548 2.213 5.910 1.00 93.62 98 HIS A C 1
ATOM 772 O O . HIS A 1 98 ? -7.587 2.557 6.594 1.00 93.62 98 HIS A O 1
ATOM 778 N N . LEU A 1 99 ? -8.471 1.972 4.607 1.00 96.19 99 LEU A N 1
ATOM 779 C CA . LEU A 1 99 ? -7.389 2.420 3.747 1.00 96.19 99 LEU A CA 1
ATOM 780 C C . LEU A 1 99 ? -8.045 3.099 2.547 1.00 96.19 99 LEU A C 1
ATOM 782 O O . LEU A 1 99 ? -8.859 2.487 1.859 1.00 96.19 99 LEU A O 1
ATOM 786 N N . VAL A 1 100 ? -7.702 4.358 2.310 1.00 96.56 100 VAL A N 1
ATOM 787 C CA . VAL A 1 100 ? -8.087 5.094 1.105 1.00 96.56 100 VAL A CA 1
ATOM 788 C C . VAL A 1 100 ? -6.827 5.342 0.298 1.00 96.56 100 VAL A C 1
ATOM 790 O O . VAL A 1 100 ? -5.816 5.752 0.862 1.00 96.56 100 VAL A O 1
ATOM 793 N N . LEU A 1 101 ? -6.893 5.103 -1.008 1.00 97.25 101 LEU A N 1
ATOM 794 C CA . LEU A 1 101 ? -5.816 5.358 -1.959 1.00 97.25 101 LEU A CA 1
ATOM 795 C C . LEU A 1 101 ? -6.318 6.332 -3.020 1.00 97.25 101 LEU A C 1
ATOM 797 O O . LEU A 1 101 ? -7.465 6.231 -3.454 1.00 97.25 101 LEU A O 1
ATOM 801 N N . SER A 1 102 ? -5.476 7.280 -3.416 1.00 96.38 102 SER A N 1
ATOM 802 C CA . SER A 1 102 ? -5.831 8.295 -4.409 1.00 96.38 102 SER A CA 1
ATOM 803 C C . SER A 1 102 ? -4.589 8.831 -5.107 1.00 96.38 102 SER A C 1
ATOM 805 O O . SER A 1 102 ? -3.533 8.931 -4.486 1.00 96.38 102 SER A O 1
ATOM 807 N N . SER A 1 103 ? -4.706 9.215 -6.376 1.00 93.94 103 SER A N 1
ATOM 808 C CA . SER A 1 103 ? -3.633 9.896 -7.116 1.00 93.94 103 SER A CA 1
ATOM 809 C C . SER A 1 103 ? -3.352 11.308 -6.591 1.00 93.94 103 SER A C 1
ATOM 811 O O . SER A 1 103 ? -2.260 11.831 -6.783 1.00 93.94 103 SER A O 1
ATOM 813 N N . GLU A 1 104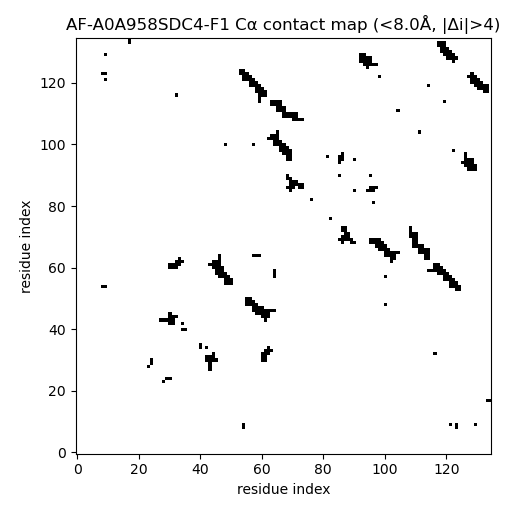 ? -4.312 11.915 -5.890 1.00 94.12 104 GLU A N 1
ATOM 814 C CA . GLU A 1 104 ? -4.194 13.240 -5.274 1.00 94.12 104 GLU A CA 1
ATOM 815 C C . GLU A 1 104 ? -4.925 13.310 -3.918 1.00 94.12 104 GLU A C 1
ATOM 817 O O . GLU A 1 104 ? -5.905 12.581 -3.711 1.00 94.12 104 GLU A O 1
ATOM 822 N N . PRO A 1 105 ? -4.493 14.165 -2.971 1.00 93.62 105 PRO A N 1
ATOM 823 C CA . PRO A 1 105 ? -5.212 14.369 -1.719 1.00 93.62 105 PRO A CA 1
ATOM 824 C C . PRO A 1 105 ? -6.587 14.980 -1.988 1.00 93.62 105 PRO A C 1
ATOM 826 O O . PRO A 1 105 ? -6.702 16.067 -2.550 1.00 93.62 105 PRO A O 1
ATOM 829 N N . VAL A 1 106 ? -7.640 14.301 -1.543 1.00 91.44 106 VAL A N 1
ATOM 830 C CA . VAL A 1 106 ? -9.007 14.818 -1.660 1.00 91.44 106 VAL A CA 1
ATOM 831 C C . VAL A 1 106 ? -9.352 15.642 -0.421 1.00 91.44 106 VAL A C 1
ATOM 833 O O . VAL A 1 106 ? -9.032 15.245 0.703 1.00 91.44 106 VAL A O 1
ATOM 836 N N . ASN A 1 107 ? -10.040 16.770 -0.621 1.00 84.44 107 ASN A N 1
ATOM 837 C CA . ASN A 1 107 ? -10.557 17.600 0.467 1.00 84.44 107 ASN A CA 1
ATOM 838 C C . ASN A 1 107 ? -11.482 16.794 1.391 1.00 84.44 107 ASN A C 1
ATOM 840 O O . ASN A 1 107 ? -12.358 16.063 0.930 1.00 84.44 107 ASN A O 1
ATOM 844 N N . GLY A 1 108 ? -11.319 16.965 2.701 1.00 88.94 108 GLY A N 1
ATOM 845 C CA . GLY A 1 108 ? -12.131 16.289 3.707 1.00 88.94 108 GLY A CA 1
ATOM 846 C C . GLY A 1 108 ? -11.372 16.093 5.012 1.00 88.94 108 GLY A C 1
ATOM 847 O O . GLY A 1 108 ? -10.406 16.793 5.294 1.00 88.94 108 GLY A O 1
ATOM 848 N N . GLU A 1 109 ? -11.827 15.126 5.804 1.00 92.75 109 GLU A N 1
ATOM 849 C CA . GLU A 1 109 ? -11.264 14.816 7.125 1.00 92.75 109 GLU A CA 1
ATOM 850 C C . GLU A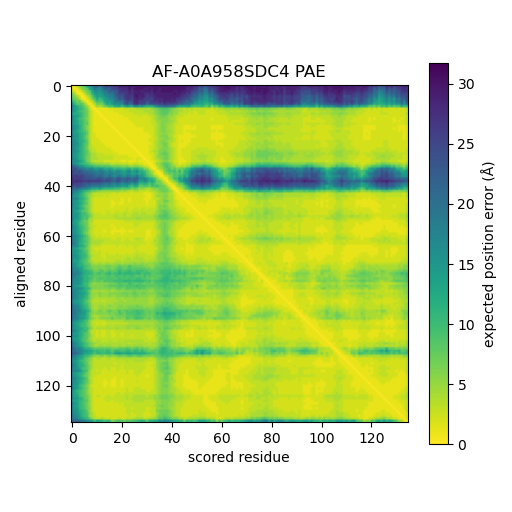 1 109 ? -10.053 13.870 7.058 1.00 92.75 109 GLU A C 1
ATOM 852 O O . GLU A 1 109 ? -9.408 13.640 8.076 1.00 92.75 109 GLU A O 1
ATOM 857 N N . ASN A 1 110 ? -9.768 13.277 5.895 1.00 95.88 110 ASN A N 1
ATOM 858 C CA . ASN A 1 110 ? -8.718 12.272 5.732 1.00 95.88 110 ASN A CA 1
ATOM 859 C C . ASN A 1 110 ? -7.324 12.895 5.847 1.00 95.88 110 ASN A C 1
ATOM 861 O O . ASN A 1 110 ? -7.009 13.866 5.158 1.00 95.88 110 ASN A O 1
ATOM 865 N N . GLU A 1 111 ? -6.464 12.275 6.650 1.00 96.50 111 GLU A N 1
ATOM 866 C CA . GLU A 1 111 ? -5.059 12.660 6.743 1.00 96.50 111 GLU A CA 1
ATOM 867 C C . GLU A 1 111 ? -4.264 11.913 5.674 1.00 96.50 111 GLU A C 1
ATOM 869 O O . GLU A 1 111 ? -4.106 10.689 5.733 1.00 96.50 111 GLU A O 1
ATOM 874 N N . TRP A 1 112 ? -3.793 12.648 4.667 1.00 97.31 112 TRP A N 1
ATOM 875 C CA . TRP A 1 112 ? -3.104 12.074 3.517 1.00 97.31 112 TRP A CA 1
ATOM 876 C C . TRP A 1 112 ? -1.593 11.985 3.735 1.00 97.31 112 TRP A C 1
ATOM 878 O O . TRP A 1 112 ? -0.949 12.865 4.318 1.00 97.31 112 TRP A O 1
ATOM 888 N N . ARG A 1 113 ? -1.010 10.906 3.218 1.00 96.31 113 ARG A N 1
ATOM 889 C CA . ARG A 1 113 ? 0.431 10.665 3.149 1.00 96.31 113 ARG A CA 1
ATOM 890 C C . ARG A 1 113 ? 0.786 10.228 1.735 1.00 96.31 113 ARG A C 1
ATOM 892 O O . ARG A 1 113 ? 0.064 9.448 1.126 1.00 96.31 113 ARG A O 1
ATOM 899 N N . SER A 1 114 ? 1.895 10.735 1.216 1.00 95.81 114 SER A N 1
ATOM 900 C CA . SER A 1 114 ? 2.444 10.293 -0.067 1.00 95.81 114 SER A CA 1
ATOM 901 C C . SER A 1 114 ? 3.142 8.940 0.113 1.00 95.81 114 SER A C 1
ATOM 903 O O . SER A 1 114 ? 3.894 8.758 1.078 1.00 95.81 114 SER A O 1
ATOM 905 N N . LEU A 1 115 ? 2.879 7.984 -0.783 1.00 95.81 115 LEU A N 1
ATOM 906 C CA . LEU A 1 115 ? 3.745 6.818 -0.947 1.00 95.81 115 LEU A CA 1
ATOM 907 C C . LEU A 1 115 ? 5.012 7.237 -1.674 1.00 95.81 115 LEU A C 1
ATOM 909 O O . LEU A 1 115 ? 4.978 8.066 -2.582 1.00 95.81 115 LEU A O 1
ATOM 913 N N . LYS A 1 116 ? 6.127 6.612 -1.319 1.00 95.56 116 LYS A N 1
ATOM 914 C CA . LYS A 1 116 ? 7.395 6.793 -2.028 1.00 95.56 116 LYS A CA 1
ATOM 915 C C . LYS A 1 116 ? 7.473 5.853 -3.229 1.00 95.56 116 LYS A C 1
ATOM 917 O O . LYS A 1 116 ? 6.853 4.792 -3.209 1.00 95.56 116 LYS A O 1
ATOM 922 N N . MET A 1 117 ? 8.227 6.232 -4.257 1.00 94.81 117 MET A N 1
ATOM 923 C CA . MET A 1 117 ? 8.460 5.357 -5.406 1.00 94.81 117 MET A CA 1
ATOM 924 C C . MET A 1 117 ? 9.054 4.013 -4.953 1.00 94.81 117 MET A C 1
ATOM 926 O O . MET A 1 117 ? 9.912 3.970 -4.073 1.00 94.81 117 MET A O 1
ATOM 930 N N . GLY A 1 118 ? 8.559 2.913 -5.517 1.00 96.25 118 GLY A N 1
ATOM 931 C CA . GLY A 1 118 ? 8.908 1.547 -5.134 1.00 96.25 118 GLY A CA 1
ATOM 932 C C . GLY A 1 118 ? 8.192 1.033 -3.880 1.00 96.25 118 GLY A C 1
ATOM 933 O O . GLY A 1 118 ? 8.383 -0.120 -3.504 1.00 96.25 118 GLY A O 1
ATOM 934 N N . GLN A 1 119 ? 7.375 1.847 -3.210 1.00 97.31 119 GLN A N 1
ATOM 935 C CA . GLN A 1 119 ? 6.710 1.445 -1.974 1.00 97.31 119 GLN A CA 1
ATOM 936 C C . GLN A 1 119 ? 5.379 0.732 -2.241 1.00 97.31 119 GLN A C 1
ATOM 938 O O . GLN A 1 119 ? 4.584 1.157 -3.083 1.00 97.31 119 GLN A O 1
ATOM 943 N N . PHE A 1 120 ? 5.106 -0.296 -1.437 1.00 97.38 120 PHE A N 1
ATOM 944 C CA . PHE A 1 120 ? 3.797 -0.924 -1.308 1.00 97.38 120 PHE A CA 1
ATOM 945 C C . PHE A 1 120 ? 3.095 -0.503 -0.015 1.00 97.38 120 PHE A C 1
ATOM 947 O O . PHE A 1 120 ? 3.715 -0.352 1.044 1.00 97.38 120 PHE A O 1
ATOM 954 N N . ILE A 1 121 ? 1.771 -0.408 -0.088 1.00 97.31 121 ILE A N 1
ATOM 955 C CA . ILE A 1 121 ? 0.872 -0.373 1.066 1.00 97.31 121 ILE A CA 1
ATOM 956 C C . ILE A 1 121 ? -0.294 -1.320 0.815 1.00 97.31 121 ILE A C 1
ATOM 958 O O . ILE A 1 121 ? -0.831 -1.353 -0.288 1.00 97.31 121 ILE A O 1
ATOM 962 N N . ALA A 1 122 ? -0.709 -2.076 1.820 1.00 96.00 122 ALA A N 1
ATOM 963 C CA . ALA A 1 122 ? -1.837 -2.981 1.689 1.00 96.00 122 ALA A CA 1
ATOM 964 C C . ALA A 1 122 ? -2.655 -3.083 2.969 1.00 96.00 122 ALA A C 1
ATOM 966 O O . ALA A 1 122 ? -2.175 -2.765 4.057 1.00 96.00 122 ALA A O 1
ATOM 967 N N . VAL A 1 123 ? -3.879 -3.578 2.817 1.00 96.19 123 VAL A N 1
ATOM 968 C CA . VAL A 1 123 ? -4.690 -4.124 3.906 1.00 96.19 123 VAL A CA 1
ATOM 969 C C . VAL A 1 123 ? -5.170 -5.521 3.542 1.00 96.19 123 VAL A C 1
ATOM 971 O O . VAL A 1 123 ? -5.477 -5.793 2.377 1.00 96.19 123 VAL A O 1
ATOM 974 N N . ASP A 1 124 ? -5.216 -6.397 4.539 1.00 94.50 124 ASP A N 1
ATOM 975 C CA . ASP A 1 124 ? -5.825 -7.725 4.437 1.00 94.50 124 ASP A CA 1
ATOM 976 C C . ASP A 1 124 ? -7.302 -7.721 4.876 1.00 94.50 124 ASP A C 1
ATOM 978 O O . ASP A 1 124 ? -7.870 -6.690 5.247 1.00 94.50 124 ASP A O 1
ATOM 982 N N . ASP A 1 125 ? -7.929 -8.896 4.851 1.00 92.69 125 ASP A N 1
ATOM 983 C CA . ASP A 1 125 ? -9.333 -9.120 5.209 1.00 92.69 125 ASP A CA 1
ATOM 984 C C . ASP A 1 125 ? -9.626 -8.882 6.700 1.00 92.69 125 ASP A C 1
ATOM 986 O O . ASP A 1 125 ? -10.778 -8.706 7.104 1.00 92.69 125 ASP A O 1
ATOM 990 N N . GLN A 1 126 ? -8.582 -8.823 7.525 1.00 93.44 126 GLN A N 1
ATOM 991 C CA . GLN A 1 126 ? -8.649 -8.468 8.936 1.00 93.44 126 GLN A CA 1
ATOM 992 C C . GLN A 1 126 ? -8.358 -6.986 9.183 1.00 93.44 126 GLN A C 1
ATOM 994 O O . GLN A 1 126 ? -8.440 -6.543 10.336 1.00 93.44 126 GLN A O 1
ATOM 999 N N . MET A 1 127 ? -8.102 -6.211 8.127 1.00 94.31 127 MET A N 1
ATOM 1000 C CA . MET A 1 127 ? -7.702 -4.808 8.163 1.00 94.31 127 MET A CA 1
ATOM 1001 C C . MET A 1 127 ? -6.362 -4.567 8.865 1.00 94.31 127 MET A C 1
ATOM 1003 O O . MET A 1 127 ? -6.159 -3.506 9.460 1.00 94.31 127 MET A O 1
ATOM 1007 N N . ASN A 1 128 ? -5.432 -5.522 8.818 1.00 95.00 128 ASN A N 1
ATOM 1008 C CA . ASN A 1 128 ? -4.054 -5.226 9.192 1.00 95.00 128 ASN A CA 1
ATOM 1009 C C . ASN A 1 128 ? -3.365 -4.500 8.042 1.00 95.00 128 ASN A C 1
ATOM 1011 O O . ASN A 1 128 ? -3.447 -4.928 6.891 1.00 95.00 128 ASN A O 1
ATOM 1015 N N . ILE A 1 129 ? -2.685 -3.403 8.362 1.00 95.50 129 ILE A N 1
ATOM 1016 C CA . ILE A 1 129 ? -1.883 -2.665 7.399 1.00 95.50 129 ILE A CA 1
ATOM 1017 C C . ILE A 1 129 ? -0.521 -3.323 7.206 1.00 95.50 129 ILE A C 1
ATOM 1019 O O . ILE A 1 129 ? 0.183 -3.633 8.170 1.00 95.50 129 ILE A O 1
ATOM 1023 N N . HIS A 1 130 ? -0.127 -3.441 5.945 1.00 94.94 130 HIS A N 1
ATOM 1024 C CA . HIS A 1 130 ? 1.182 -3.918 5.525 1.00 94.94 130 HIS A CA 1
ATOM 1025 C C . HIS A 1 130 ? 1.868 -2.823 4.713 1.00 94.94 130 HIS A C 1
ATOM 1027 O O . HIS A 1 130 ? 1.239 -2.168 3.882 1.00 94.94 130 HIS A O 1
ATOM 1033 N N . LYS A 1 131 ? 3.155 -2.590 4.970 1.00 94.81 131 LYS A N 1
ATOM 1034 C CA . LYS A 1 131 ? 3.990 -1.664 4.197 1.00 94.81 131 LYS A CA 1
ATOM 1035 C C . LYS A 1 131 ? 5.294 -2.367 3.875 1.00 94.81 131 LYS A C 1
ATOM 1037 O O . LYS A 1 131 ? 5.931 -2.914 4.771 1.00 94.81 131 LYS A O 1
ATOM 1042 N N . SER A 1 132 ? 5.695 -2.322 2.618 1.00 95.25 132 SER A N 1
ATOM 1043 C CA . SER A 1 132 ? 6.941 -2.923 2.156 1.00 95.25 132 SER A CA 1
ATOM 1044 C C . SER A 1 132 ? 7.507 -2.116 0.996 1.00 95.25 132 SER A C 1
ATOM 1046 O O . SER A 1 132 ?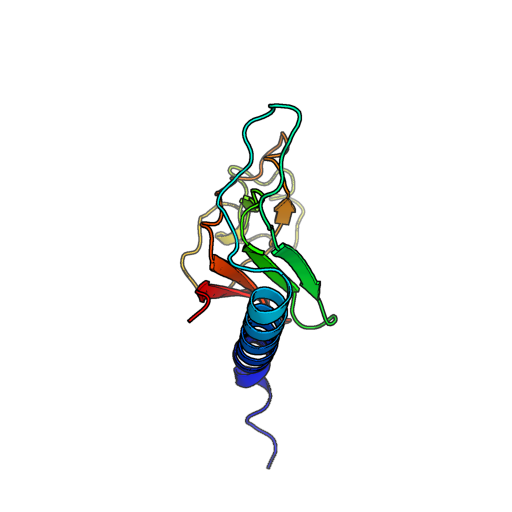 6.945 -1.095 0.592 1.00 95.25 132 SER A O 1
ATOM 1048 N N . TRP A 1 133 ? 8.628 -2.579 0.471 1.00 96.44 133 TRP A N 1
ATOM 1049 C CA . TRP A 1 133 ? 9.261 -2.034 -0.717 1.00 96.44 133 TRP A CA 1
ATOM 1050 C C . TRP A 1 133 ? 9.330 -3.117 -1.782 1.00 96.44 133 TRP A C 1
ATOM 1052 O O . TRP A 1 133 ? 9.227 -4.307 -1.468 1.00 96.44 133 TRP A O 1
ATOM 1062 N N . ILE A 1 134 ? 9.452 -2.690 -3.030 1.00 92.06 134 ILE A N 1
ATOM 1063 C CA . ILE A 1 134 ? 9.973 -3.541 -4.087 1.00 92.06 134 ILE A CA 1
ATOM 1064 C C . ILE A 1 134 ? 11.44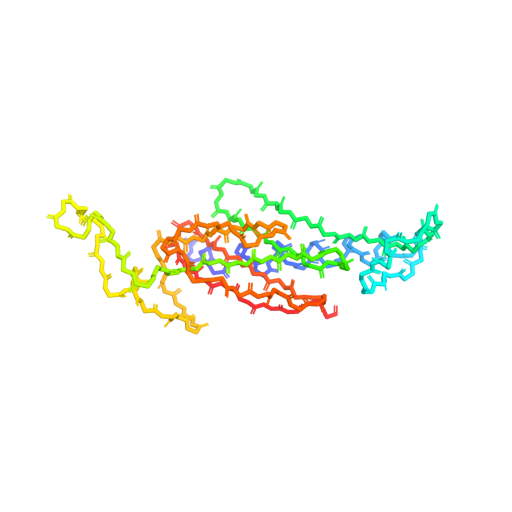4 -3.827 -3.756 1.00 92.06 134 ILE A C 1
ATOM 1066 O O . ILE A 1 134 ? 12.205 -2.901 -3.470 1.00 92.06 134 ILE A O 1
ATOM 1070 N N . GLU A 1 135 ? 11.792 -5.108 -3.680 1.00 80.19 135 GLU A N 1
ATOM 1071 C CA . GLU A 1 135 ? 13.146 -5.617 -3.423 1.00 80.19 135 GLU A CA 1
ATOM 1072 C C . GLU A 1 135 ? 13.665 -6.323 -4.670 1.00 80.19 135 GLU A C 1
ATOM 1074 O O . GLU A 1 135 ? 12.851 -7.044 -5.296 1.00 80.19 135 GLU A O 1
#

Sequence (135 aa):
KNFLILYENFEVLKNVITESIHEIINIIGELSEGCPEIEECRENYLTFILTNGSTMIGYHGGQQLYYSIHKSKCGESASCPFYSSVCENEQISGKVNHLVLSSEPVNGENEWRSLKMGQFIAVDDQMNIHKSWIE

pLDDT: mean 89.05, std 14.14, range [36.56, 98.25]

Solvent-accessible surface area (backbone atoms only — not comparable to full-atom values): 8002 Å² total; per-residue (Å²): 141,88,87,64,77,87,79,44,60,66,62,52,50,49,50,56,48,45,55,52,50,53,56,48,33,75,74,77,43,72,67,39,81,61,71,74,100,53,99,75,78,83,74,39,64,58,50,50,75,50,67,80,87,50,40,41,38,38,38,17,28,17,45,65,34,28,38,27,46,24,19,75,54,59,94,52,57,90,76,42,93,80,60,52,71,39,43,48,36,90,70,95,63,48,68,42,80,52,78,48,76,36,73,58,86,68,91,74,47,57,47,70,41,76,57,51,73,47,28,36,42,32,34,43,79,82,28,36,48,45,75,52,64,69,125

Radius of gyration: 16.83 Å; Cα contacts (8 Å, |Δi|>4): 228; chains: 1; bounding box: 36×49×42 Å

Foldseek 3Di:
DPDPPPPVDVVVVLVVVLVVVVVVCVVQNAAAADDDPDDDDPGDWDWDWDDPPFKIKTAGRHQKKKKFQEFCDDPCQPPDPPDDPLNNDDDPWFATPDMDMDSDDDDDRTDMDIDDRQKMWMAGNRRIIDIDGSD

Mean predicted aligned error: 6.02 Å